Protein AF-A0A3M3YEQ0-F1 (afdb_monomer)

Mean predicted aligned error: 6.31 Å

Solvent-accessible surface area (backbone atoms only — not comparable to full-atom values): 3339 Å² total; per-residue (Å²): 79,85,35,83,52,87,45,72,66,52,56,50,51,35,49,76,76,68,40,92,56,78,47,48,52,90,70,55,74,63,60,54,52,50,56,47,46,76,75,36,86,88,63,72,80,80,77,78,77,85,124

Sequence (51 aa):
MLSSKDGLFDKAKGRIVGSDQFLTKPFSKEELLNAIKAHVPGFVAAEHHLS

Organism: NCBI:txid251706

Structure (mmCIF, N/CA/C/O backbone):
data_AF-A0A3M3YEQ0-F1
#
_entry.id   AF-A0A3M3YEQ0-F1
#
loop_
_atom_site.group_PDB
_atom_site.id
_atom_site.type_symbol
_atom_site.label_atom_id
_atom_site.label_alt_id
_atom_site.label_comp_id
_atom_site.label_asym_id
_atom_site.label_entity_id
_atom_site.label_seq_id
_atom_site.pdbx_PDB_ins_code
_atom_site.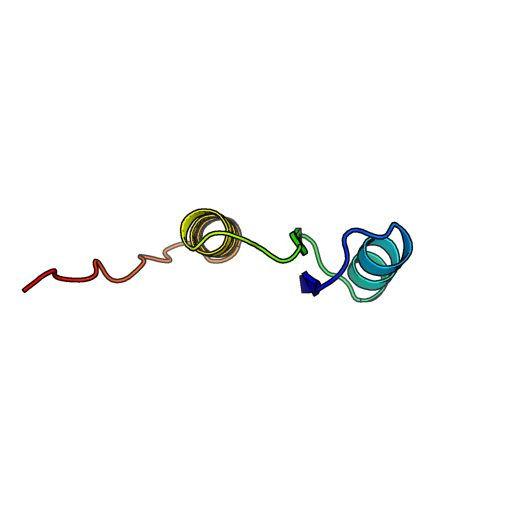Cartn_x
_atom_site.Cartn_y
_atom_site.Cartn_z
_atom_site.occupancy
_atom_site.B_iso_or_equiv
_atom_site.auth_seq_id
_atom_site.auth_comp_id
_atom_site.auth_asym_id
_atom_site.auth_atom_id
_atom_site.pdbx_PDB_model_num
ATOM 1 N N . MET A 1 1 ? 3.819 -2.130 -1.388 1.00 81.81 1 MET A N 1
ATOM 2 C CA . MET A 1 1 ? 4.876 -2.675 -0.492 1.00 81.81 1 MET A CA 1
ATOM 3 C C . MET A 1 1 ? 4.686 -2.186 0.947 1.00 81.81 1 MET A C 1
ATOM 5 O O . MET A 1 1 ? 4.425 -1.004 1.127 1.00 81.81 1 MET A O 1
ATOM 9 N N . LEU A 1 2 ? 4.848 -3.047 1.964 1.00 77.56 2 LEU A N 1
ATOM 10 C CA . LEU A 1 2 ? 4.877 -2.645 3.384 1.00 77.56 2 LEU A CA 1
ATOM 11 C C . LEU A 1 2 ? 6.327 -2.665 3.891 1.00 77.56 2 LEU A C 1
ATOM 13 O O . LEU A 1 2 ? 6.939 -3.729 3.943 1.00 77.56 2 LEU A O 1
ATOM 17 N N . SER A 1 3 ? 6.885 -1.505 4.246 1.00 75.25 3 SER A N 1
ATOM 18 C CA . SER A 1 3 ? 8.280 -1.368 4.694 1.00 75.25 3 SER A CA 1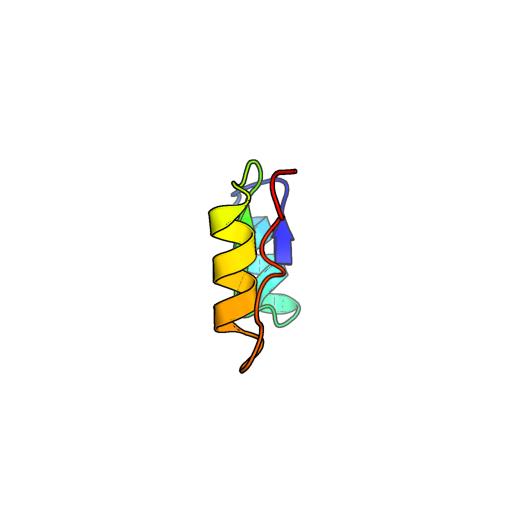
ATOM 19 C C . SER A 1 3 ? 8.374 -1.056 6.185 1.00 75.25 3 SER A C 1
ATOM 21 O O . SER A 1 3 ? 7.566 -0.311 6.729 1.00 75.25 3 SER A O 1
ATOM 23 N N . SER A 1 4 ? 9.397 -1.577 6.863 1.00 70.19 4 SER A N 1
ATOM 24 C CA . SER A 1 4 ? 9.756 -1.178 8.233 1.00 70.19 4 SER A CA 1
ATOM 25 C C . SER A 1 4 ? 10.662 0.053 8.310 1.00 70.19 4 SER A C 1
ATOM 27 O O . SER A 1 4 ? 10.996 0.471 9.414 1.00 70.19 4 SER A O 1
ATOM 29 N N . LYS A 1 5 ? 11.108 0.596 7.171 1.00 69.19 5 LYS A N 1
ATOM 30 C CA . LYS A 1 5 ? 12.024 1.740 7.099 1.00 69.19 5 LYS A CA 1
ATOM 31 C C . LYS A 1 5 ? 11.621 2.685 5.969 1.00 69.19 5 LYS A C 1
ATOM 33 O O . LYS A 1 5 ? 11.322 2.240 4.862 1.00 69.19 5 LYS A O 1
ATOM 38 N N . ASP A 1 6 ? 11.658 3.986 6.254 1.00 66.81 6 ASP A N 1
ATOM 39 C CA . ASP A 1 6 ? 11.334 5.065 5.304 1.00 66.81 6 ASP A CA 1
ATOM 40 C C . ASP A 1 6 ? 12.520 5.462 4.407 1.00 66.81 6 ASP A C 1
ATOM 42 O O . ASP A 1 6 ? 12.506 6.494 3.733 1.00 66.81 6 ASP A O 1
ATOM 46 N N . GLY A 1 7 ? 13.579 4.647 4.419 1.00 75.31 7 GLY A N 1
ATOM 47 C CA . GLY A 1 7 ? 14.824 4.935 3.729 1.00 75.31 7 GLY A CA 1
ATOM 48 C C . GLY A 1 7 ? 14.644 4.993 2.214 1.00 75.31 7 GLY A C 1
ATOM 49 O O . GLY A 1 7 ? 13.897 4.212 1.622 1.00 75.31 7 GLY A O 1
ATOM 50 N N . LEU A 1 8 ? 15.402 5.886 1.571 1.00 79.75 8 LEU A N 1
ATOM 51 C CA . LEU A 1 8 ? 15.464 6.032 0.112 1.00 79.75 8 LEU A CA 1
ATOM 52 C C . LEU A 1 8 ? 15.647 4.681 -0.606 1.00 79.75 8 LEU A C 1
ATOM 54 O O . LEU A 1 8 ? 15.021 4.429 -1.634 1.00 79.75 8 LEU A O 1
ATOM 58 N N . PHE A 1 9 ? 16.449 3.785 -0.026 1.00 84.56 9 PHE A N 1
ATOM 5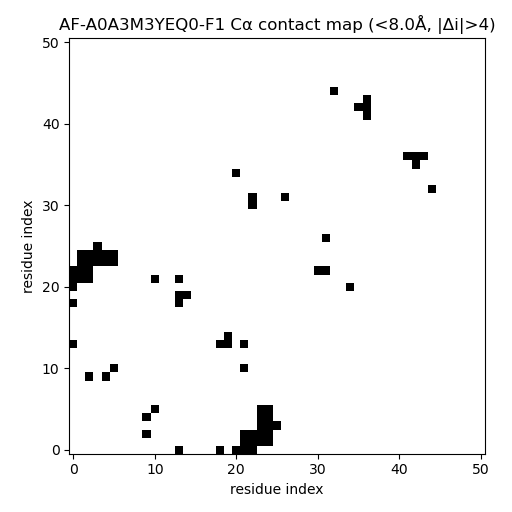9 C CA . PHE A 1 9 ? 16.726 2.457 -0.574 1.00 84.56 9 PHE A CA 1
ATOM 60 C C . PHE A 1 9 ? 15.530 1.502 -0.525 1.00 84.56 9 PHE A C 1
ATOM 62 O O . PHE A 1 9 ? 15.378 0.677 -1.423 1.00 84.56 9 PHE A O 1
ATOM 69 N N . ASP A 1 10 ? 14.659 1.600 0.479 1.00 84.56 10 ASP A N 1
ATOM 70 C CA . ASP A 1 10 ? 13.461 0.759 0.549 1.00 84.56 10 ASP A CA 1
ATOM 71 C C . ASP A 1 10 ? 12.433 1.193 -0.499 1.00 84.56 10 ASP A C 1
ATOM 73 O O . ASP A 1 10 ? 11.849 0.351 -1.181 1.00 84.56 10 ASP A O 1
ATOM 77 N N . LYS A 1 11 ? 12.311 2.504 -0.735 1.00 81.50 11 LYS A N 1
ATOM 78 C CA . LYS A 1 11 ? 11.471 3.052 -1.813 1.00 81.50 11 LYS A CA 1
ATOM 79 C C . LYS A 1 11 ? 12.013 2.679 -3.193 1.00 81.50 11 LYS A C 1
ATOM 81 O O . LYS A 1 11 ? 11.243 2.266 -4.059 1.00 81.50 11 LYS A O 1
ATOM 86 N N . ALA A 1 12 ? 13.331 2.765 -3.387 1.00 87.00 12 ALA A N 1
ATOM 87 C CA . ALA A 1 12 ? 13.979 2.358 -4.632 1.00 87.00 12 ALA A CA 1
ATOM 88 C C . ALA A 1 12 ? 13.770 0.863 -4.927 1.00 87.00 12 ALA A C 1
ATOM 90 O O . ALA A 1 12 ? 13.352 0.520 -6.031 1.00 87.00 12 ALA A O 1
ATOM 91 N N . LYS A 1 13 ? 13.966 -0.020 -3.935 1.00 86.56 13 LYS A N 1
ATOM 92 C CA . LYS A 1 13 ? 13.681 -1.460 -4.072 1.00 86.56 13 LYS A CA 1
ATOM 93 C C . LYS A 1 13 ? 12.221 -1.716 -4.435 1.00 86.56 13 LYS A C 1
ATOM 95 O O . LYS A 1 13 ? 11.968 -2.501 -5.340 1.00 86.56 13 LYS A O 1
ATOM 100 N N . GLY A 1 14 ? 11.285 -1.025 -3.778 1.00 85.62 14 GLY A N 1
ATOM 101 C CA . GLY A 1 14 ? 9.858 -1.119 -4.085 1.00 85.62 14 GLY A CA 1
ATOM 102 C C . GLY A 1 14 ? 9.554 -0.806 -5.549 1.00 85.62 14 GLY A C 1
ATOM 103 O O . GLY A 1 14 ? 8.854 -1.574 -6.201 1.00 85.62 14 GLY A O 1
ATOM 104 N N . ARG A 1 15 ? 10.147 0.261 -6.096 1.00 87.19 15 ARG A N 1
ATOM 105 C CA . ARG A 1 15 ? 9.992 0.605 -7.519 1.00 87.19 15 ARG A CA 1
ATOM 106 C C . ARG A 1 15 ? 10.605 -0.436 -8.453 1.00 87.19 15 ARG A C 1
ATOM 108 O O . ARG A 1 15 ? 9.981 -0.779 -9.447 1.00 87.19 15 ARG A O 1
ATOM 115 N N . ILE A 1 16 ? 11.793 -0.957 -8.131 1.00 90.31 16 ILE A N 1
ATOM 116 C CA . ILE A 1 16 ? 12.473 -1.973 -8.956 1.00 90.31 16 ILE A CA 1
ATOM 117 C C . ILE A 1 16 ? 11.617 -3.235 -9.101 1.00 90.31 16 ILE A C 1
ATOM 119 O O . ILE A 1 16 ? 11.554 -3.809 -10.182 1.00 90.31 16 ILE A O 1
ATOM 123 N N . VAL A 1 17 ? 10.937 -3.653 -8.032 1.00 88.38 17 VAL A N 1
ATOM 124 C CA . VAL A 1 17 ? 10.065 -4.840 -8.051 1.00 88.38 17 VAL A CA 1
ATOM 125 C C . VAL A 1 17 ? 8.630 -4.536 -8.505 1.00 88.38 17 VAL A C 1
ATOM 127 O O . VAL A 1 17 ? 7.760 -5.390 -8.366 1.00 88.38 17 VAL A O 1
ATOM 130 N N . GLY A 1 18 ? 8.366 -3.331 -9.027 1.00 88.31 18 GLY A N 1
ATOM 131 C CA . GLY A 1 18 ? 7.073 -2.958 -9.609 1.00 88.31 18 GLY A CA 1
ATOM 132 C C . GLY A 1 18 ? 5.984 -2.580 -8.602 1.00 88.31 18 GLY A C 1
ATOM 133 O O . GLY A 1 18 ? 4.808 -2.752 -8.888 1.00 88.31 18 GLY A O 1
ATOM 134 N N . SER A 1 19 ? 6.335 -2.101 -7.404 1.00 88.50 19 SER A N 1
ATOM 135 C CA . SER A 1 19 ? 5.335 -1.556 -6.473 1.00 88.50 19 SER A CA 1
ATOM 136 C C . SER A 1 19 ? 4.966 -0.113 -6.817 1.00 88.50 19 SER A C 1
ATOM 138 O O . SER A 1 19 ? 5.820 0.772 -6.739 1.00 88.50 19 SER A O 1
ATOM 140 N N . ASP A 1 20 ? 3.680 0.131 -7.064 1.00 85.06 20 ASP A N 1
ATOM 141 C CA . ASP A 1 20 ? 3.134 1.470 -7.341 1.00 85.06 20 ASP A CA 1
ATOM 142 C C . ASP A 1 20 ? 3.003 2.338 -6.078 1.00 85.06 20 ASP A C 1
ATOM 144 O O . ASP A 1 20 ? 3.217 3.550 -6.111 1.00 85.06 20 ASP A O 1
ATOM 148 N N . GLN A 1 21 ? 2.717 1.710 -4.930 1.00 87.00 21 GLN A N 1
ATOM 149 C CA . GLN A 1 21 ? 2.580 2.378 -3.634 1.00 87.00 21 GLN A CA 1
ATOM 150 C C . GLN A 1 21 ? 3.385 1.674 -2.530 1.00 87.00 21 GLN A C 1
ATOM 152 O O . GLN A 1 21 ? 3.545 0.444 -2.503 1.00 87.00 21 GLN A O 1
ATOM 157 N N . PHE A 1 22 ? 3.871 2.459 -1.566 1.00 86.38 22 PHE A N 1
ATOM 158 C CA . PHE A 1 22 ? 4.496 1.976 -0.338 1.00 86.38 22 PHE A CA 1
ATOM 159 C C . PHE A 1 22 ? 3.836 2.579 0.908 1.00 86.38 22 PHE A C 1
ATOM 161 O O . PHE A 1 22 ? 3.364 3.711 0.891 1.00 86.38 22 PHE A O 1
ATOM 168 N N . LEU A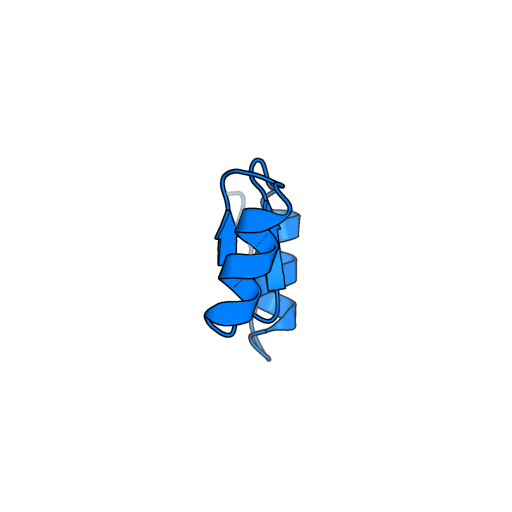 1 23 ? 3.841 1.802 1.987 1.00 89.12 23 LEU A N 1
ATOM 169 C CA . LEU A 1 23 ? 3.413 2.183 3.332 1.00 89.12 23 LEU A CA 1
ATOM 170 C C . LEU A 1 23 ? 4.578 1.906 4.282 1.00 89.12 23 LEU A C 1
ATOM 172 O O . LEU A 1 23 ? 5.123 0.794 4.280 1.00 89.12 23 LEU A O 1
ATOM 176 N N . THR A 1 24 ? 4.965 2.900 5.076 1.00 86.19 24 THR A N 1
ATOM 177 C CA . THR A 1 24 ? 6.065 2.772 6.036 1.00 86.19 24 THR A CA 1
ATOM 178 C C . THR A 1 24 ? 5.511 2.568 7.438 1.00 86.19 24 THR A C 1
ATOM 180 O O . THR A 1 24 ? 4.570 3.238 7.843 1.00 86.19 24 THR A O 1
ATOM 183 N N . LYS A 1 25 ? 6.079 1.621 8.188 1.00 86.44 25 LYS A N 1
ATOM 184 C CA . LYS A 1 25 ? 5.723 1.398 9.592 1.00 86.44 25 LYS A CA 1
ATOM 185 C C . LYS A 1 25 ? 6.353 2.450 10.528 1.00 86.44 25 LYS A C 1
ATOM 187 O O . LYS A 1 25 ? 7.506 2.816 10.303 1.00 86.44 25 LYS A O 1
ATOM 192 N N . PRO A 1 26 ? 5.677 2.799 11.639 1.00 90.06 26 PRO A N 1
ATOM 193 C CA . PRO A 1 26 ? 4.312 2.388 11.968 1.00 90.06 26 PRO A CA 1
ATOM 194 C C . PRO A 1 26 ? 3.296 3.111 11.073 1.00 90.06 26 PRO A C 1
ATOM 196 O O . PRO A 1 26 ? 3.443 4.298 10.820 1.00 90.06 26 PRO A O 1
ATOM 199 N N . PHE A 1 27 ? 2.277 2.386 10.616 1.00 89.75 27 PHE A N 1
ATOM 200 C CA . PHE A 1 27 ? 1.130 2.955 9.908 1.00 89.75 27 PHE A CA 1
ATOM 201 C C . PHE A 1 27 ? -0.148 2.660 10.691 1.00 89.75 27 PHE A C 1
ATOM 203 O O . PHE A 1 27 ? -0.244 1.665 11.416 1.00 89.75 27 PHE A O 1
ATOM 210 N N . SER A 1 28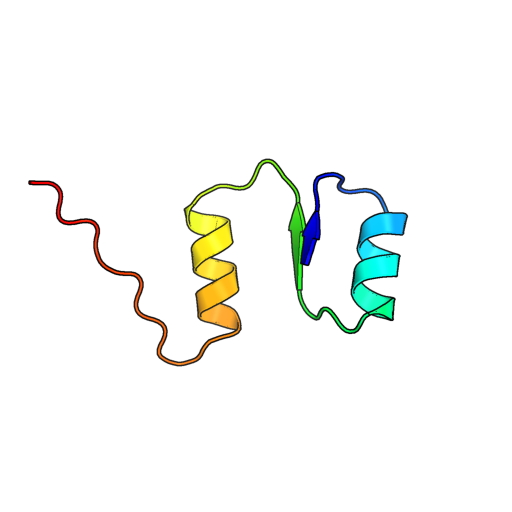 ? -1.135 3.527 10.533 1.00 92.31 28 SER A N 1
ATOM 211 C CA . SER A 1 28 ? -2.468 3.392 11.101 1.00 92.31 28 SER A CA 1
ATOM 212 C C . SER A 1 28 ? -3.328 2.397 10.315 1.00 92.31 28 SER A C 1
ATOM 214 O O . SER A 1 28 ? -3.086 2.088 9.144 1.00 92.31 28 SER A O 1
ATOM 216 N N . LYS A 1 29 ? -4.399 1.916 10.962 1.00 91.88 29 LYS A N 1
ATOM 217 C CA . LYS A 1 29 ? -5.454 1.132 10.300 1.00 91.88 29 LYS A CA 1
ATOM 218 C C . LYS A 1 29 ? -6.033 1.891 9.102 1.00 91.88 29 LYS A C 1
ATOM 220 O O . LYS A 1 29 ? -6.282 1.287 8.064 1.00 91.88 29 LYS A O 1
ATOM 225 N N . GLU A 1 30 ? -6.239 3.197 9.248 1.00 93.56 30 GLU A N 1
ATOM 226 C CA . GLU A 1 30 ? -6.812 4.047 8.206 1.00 93.56 30 GLU A CA 1
ATOM 227 C C . GLU A 1 30 ? -5.902 4.142 6.977 1.00 93.56 30 GLU A C 1
ATOM 229 O O . GLU A 1 30 ? -6.364 3.902 5.864 1.00 93.56 30 GLU A O 1
ATOM 234 N N . GLU A 1 31 ? -4.604 4.400 7.166 1.00 92.50 31 GLU A N 1
ATOM 235 C CA . GLU A 1 31 ? -3.644 4.474 6.058 1.00 92.50 31 GLU A CA 1
ATOM 236 C C . GLU A 1 31 ? -3.575 3.158 5.272 1.00 92.50 31 GLU A C 1
ATOM 238 O O . GLU A 1 31 ? -3.555 3.171 4.039 1.00 92.50 31 GLU A O 1
ATOM 243 N N . LEU A 1 32 ? -3.609 2.014 5.965 1.00 92.88 32 LEU A N 1
ATOM 244 C CA . LEU A 1 32 ? -3.655 0.707 5.310 1.00 92.88 32 LEU A CA 1
ATOM 245 C C . LEU A 1 32 ? -4.949 0.517 4.507 1.00 92.88 32 LEU A C 1
ATOM 247 O O . LEU A 1 32 ? -4.900 0.127 3.340 1.00 92.88 32 LEU A O 1
ATOM 251 N N . LEU A 1 33 ? -6.108 0.790 5.114 1.00 93.75 33 LEU A N 1
ATOM 252 C CA . LEU A 1 33 ? -7.399 0.625 4.442 1.00 93.75 33 LEU A CA 1
ATOM 253 C C . LEU A 1 33 ? -7.528 1.552 3.229 1.00 93.75 33 LEU A C 1
ATOM 255 O O . LEU A 1 33 ? -8.062 1.135 2.202 1.00 93.75 33 LEU A O 1
ATOM 259 N N . ASN A 1 34 ? -7.009 2.775 3.314 1.00 92.00 34 ASN A N 1
ATOM 260 C CA . ASN A 1 34 ? -7.012 3.726 2.205 1.00 92.00 34 ASN A CA 1
ATOM 261 C C . ASN A 1 34 ? -6.122 3.258 1.046 1.00 92.00 34 ASN A C 1
ATOM 263 O O . ASN A 1 34 ? -6.543 3.341 -0.108 1.00 92.00 34 ASN A O 1
ATOM 267 N N . ALA A 1 35 ? -4.942 2.696 1.328 1.00 93.06 35 ALA A N 1
ATOM 268 C CA . ALA A 1 35 ? -4.093 2.112 0.289 1.00 93.06 35 ALA A CA 1
ATOM 269 C C . ALA A 1 35 ? -4.779 0.944 -0.438 1.00 93.06 35 ALA A C 1
ATOM 271 O O . ALA A 1 35 ? -4.701 0.852 -1.663 1.00 93.06 35 ALA A O 1
ATOM 272 N N . ILE A 1 36 ? -5.501 0.087 0.293 1.00 93.69 36 ILE A N 1
ATOM 273 C CA . ILE A 1 36 ? -6.263 -1.019 -0.306 1.00 93.69 36 ILE A CA 1
ATOM 274 C C . ILE A 1 36 ? -7.392 -0.478 -1.191 1.00 93.69 36 ILE A C 1
ATOM 276 O O . ILE A 1 36 ? -7.492 -0.881 -2.348 1.00 93.69 36 ILE A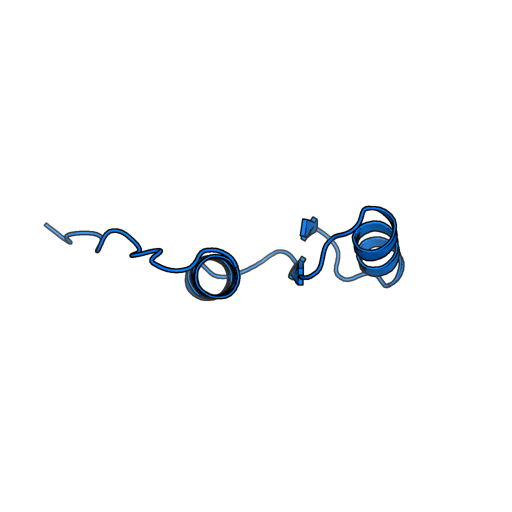 O 1
ATOM 280 N N . LYS A 1 37 ? -8.200 0.470 -0.692 1.00 93.69 37 LYS A N 1
ATOM 281 C CA . LYS A 1 37 ? -9.290 1.100 -1.465 1.00 93.69 37 LYS A CA 1
ATOM 282 C C . LYS A 1 37 ? -8.799 1.714 -2.778 1.00 93.69 37 LYS A C 1
ATOM 284 O O . LYS A 1 37 ? -9.503 1.640 -3.778 1.00 93.69 37 LYS A O 1
ATOM 289 N N . ALA A 1 38 ? -7.601 2.300 -2.779 1.00 92.94 38 ALA A N 1
ATOM 290 C CA . ALA A 1 38 ? -7.017 2.910 -3.971 1.00 92.94 38 ALA A CA 1
ATOM 291 C C . ALA A 1 38 ? -6.624 1.889 -5.056 1.00 92.94 38 ALA A C 1
ATOM 293 O O . ALA A 1 38 ? -6.639 2.230 -6.234 1.00 92.94 38 ALA A O 1
ATOM 294 N N . HIS A 1 39 ? -6.285 0.652 -4.676 1.00 92.62 39 HIS A N 1
ATOM 295 C CA . HIS A 1 39 ? -5.757 -0.364 -5.600 1.00 92.62 39 HIS A CA 1
ATOM 296 C C . HIS A 1 39 ? -6.731 -1.509 -5.892 1.00 92.62 39 HIS A C 1
ATOM 298 O O . HIS A 1 39 ? -6.518 -2.266 -6.836 1.00 92.62 39 HIS A O 1
ATOM 304 N N . VAL A 1 40 ? -7.798 -1.653 -5.102 1.00 93.94 40 VAL A N 1
ATOM 305 C CA . VAL A 1 40 ? -8.795 -2.720 -5.245 1.00 93.94 40 VAL A CA 1
ATOM 306 C C . VAL A 1 40 ? -10.177 -2.085 -5.437 1.00 93.94 40 VAL A C 1
ATOM 308 O O . VAL A 1 40 ? -10.875 -1.813 -4.455 1.00 93.94 40 VAL A O 1
ATOM 311 N N . PRO A 1 41 ? -10.594 -1.822 -6.691 1.00 92.12 41 PRO A N 1
ATOM 312 C CA . PRO A 1 41 ? -11.923 -1.295 -6.984 1.00 92.12 41 PRO A CA 1
ATOM 313 C C . PRO A 1 41 ? -13.022 -2.178 -6.384 1.00 92.12 41 PRO A C 1
ATOM 315 O O . PRO A 1 41 ? -12.983 -3.401 -6.501 1.00 92.12 41 PRO A O 1
ATOM 318 N N . GLY A 1 42 ? -14.007 -1.559 -5.731 1.00 91.12 42 GLY A N 1
ATOM 319 C CA . GLY A 1 42 ? -15.099 -2.279 -5.066 1.00 91.12 42 GLY A CA 1
ATOM 320 C C . GLY A 1 42 ? -14.738 -2.876 -3.702 1.00 91.12 42 GLY A C 1
ATOM 321 O O . GLY A 1 42 ? -15.577 -3.544 -3.101 1.00 91.12 42 GLY A O 1
ATOM 322 N N . PHE A 1 43 ? -13.532 -2.629 -3.177 1.00 93.31 43 PHE A N 1
ATOM 323 C CA . PHE A 1 43 ? -13.199 -3.015 -1.810 1.00 93.31 43 PHE A CA 1
ATOM 324 C C . PHE A 1 43 ? -14.064 -2.251 -0.800 1.00 93.31 43 PHE A C 1
ATOM 326 O O . PHE A 1 43 ? -13.951 -1.033 -0.640 1.00 93.31 43 PHE A O 1
ATOM 333 N N . VAL A 1 44 ? -14.891 -2.998 -0.074 1.00 88.56 44 VAL A N 1
ATOM 334 C CA . VAL A 1 44 ? -15.631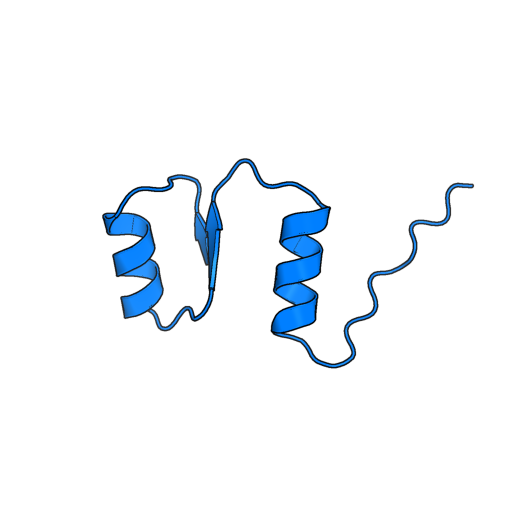 -2.520 1.091 1.00 88.56 44 VAL A CA 1
ATOM 335 C C . VAL A 1 44 ? -14.975 -3.143 2.312 1.00 88.56 44 VAL A C 1
ATOM 337 O O . VAL A 1 44 ? -14.993 -4.362 2.486 1.00 88.56 44 VAL A O 1
ATOM 340 N N . ALA A 1 45 ? -14.355 -2.312 3.148 1.00 84.75 45 ALA A N 1
ATOM 341 C CA . ALA A 1 45 ? -13.860 -2.783 4.432 1.00 84.75 45 ALA A CA 1
ATOM 342 C C . ALA A 1 45 ? -15.064 -3.254 5.255 1.00 84.75 45 ALA A C 1
ATOM 344 O O . ALA A 1 45 ? -16.036 -2.511 5.377 1.00 84.75 45 ALA A O 1
ATOM 345 N N . ALA A 1 46 ? -15.008 -4.469 5.801 1.00 80.69 46 ALA A N 1
ATOM 346 C CA . ALA A 1 46 ? -16.037 -4.924 6.722 1.00 80.69 46 ALA A CA 1
ATOM 347 C C . ALA A 1 46 ? -16.111 -3.930 7.889 1.00 80.69 46 ALA A C 1
ATOM 349 O O . ALA A 1 46 ? -15.121 -3.726 8.601 1.00 80.69 46 ALA A O 1
ATOM 350 N N . GLU A 1 47 ? -17.268 -3.284 8.040 1.00 70.88 47 GLU A N 1
ATOM 351 C CA . GLU A 1 47 ? -17.596 -2.503 9.225 1.00 70.88 47 GLU A CA 1
ATOM 352 C C . GLU A 1 47 ? -17.379 -3.426 10.421 1.00 70.88 47 GLU A C 1
ATOM 354 O O . GLU A 1 47 ? -18.001 -4.487 10.535 1.00 70.88 47 GLU A O 1
ATOM 359 N N . HIS A 1 48 ? -16.432 -3.061 11.282 1.00 59.84 48 HIS A N 1
ATOM 360 C CA . HIS A 1 48 ? -16.266 -3.743 12.551 1.00 59.84 48 HIS A CA 1
ATOM 361 C C . HIS A 1 48 ? -17.526 -3.397 13.343 1.00 59.84 48 HIS A C 1
ATOM 363 O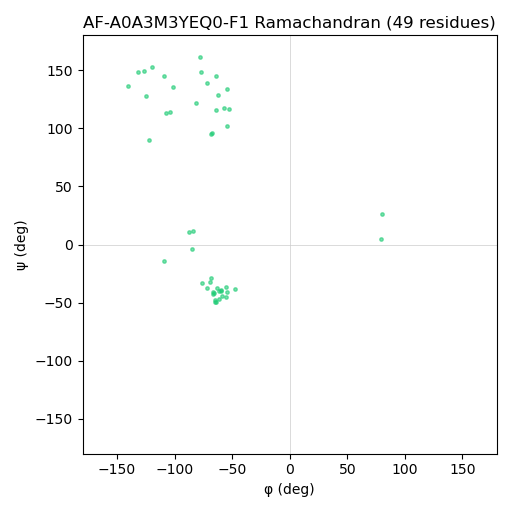 O . HIS A 1 48 ? -17.615 -2.310 13.906 1.00 59.84 48 HIS A O 1
ATOM 369 N N . HIS A 1 49 ? -18.522 -4.286 13.309 1.00 48.44 49 HIS A N 1
ATOM 370 C CA . HIS A 1 49 ? -19.663 -4.235 14.209 1.00 48.44 49 HIS A CA 1
ATOM 371 C C . HIS A 1 49 ? -19.077 -4.209 15.623 1.00 48.44 49 HIS A C 1
ATOM 373 O O . HIS A 1 49 ? -18.569 -5.216 16.118 1.00 48.44 49 HIS A O 1
ATOM 379 N N . LEU A 1 50 ? -19.054 -3.025 16.231 1.00 53.34 50 LEU A N 1
ATOM 380 C CA . LEU A 1 50 ? -18.937 -2.894 17.671 1.00 53.34 50 LEU A CA 1
ATOM 381 C C . LEU A 1 50 ? -20.252 -3.436 18.229 1.00 53.34 50 LEU A C 1
ATOM 383 O O . LEU A 1 50 ? -21.266 -2.741 18.217 1.00 53.34 50 LEU A O 1
ATOM 387 N N . SER A 1 51 ? -20.236 -4.714 18.602 1.00 43.62 51 SER A N 1
ATOM 388 C CA . SER A 1 51 ? -21.159 -5.281 19.584 1.00 43.62 51 SER A CA 1
ATOM 389 C C . SER A 1 51 ? -20.741 -4.846 20.980 1.00 43.62 51 SER A C 1
ATOM 391 O O . SER A 1 51 ? -19.525 -4.995 21.257 1.00 43.62 51 SER A O 1
#

InterPro domains:
  IPR001789 Signal transduction response regulator, receiver domain [PS50110] (1-40)
  IPR011006 CheY-like superfamily [SSF52172] (1-43)

Secondary structure (DSSP, 8-state):
-EES---HHHHHHHHHTT-S--EESS--HHHHHHHHHHHSTT--PPP----

Radius of gyration: 13.34 Å; Cα contacts (8 Å, |Δi|>4): 37; chains: 1; bounding box: 38×11×29 Å

pLDDT: mean 83.6, std 11.76, range [43.62, 93.94]

Foldseek 3Di:
DEEQDPDPVVVVVCVVVPNPDYDYPPDDPVVVVVVCCVVPPPDDDPDPPPD

Nearest PDB structures (foldseek):
  5wq0-assembly5_E  TM=8.513E-01  e=5.370E-01  Paenisporosarcina sp. TG-14
  4q7e-assembly1_B  TM=7.536E-01  e=3.226E-01  Leptospira biflexa serovar Patoc strain 'Patoc 1 (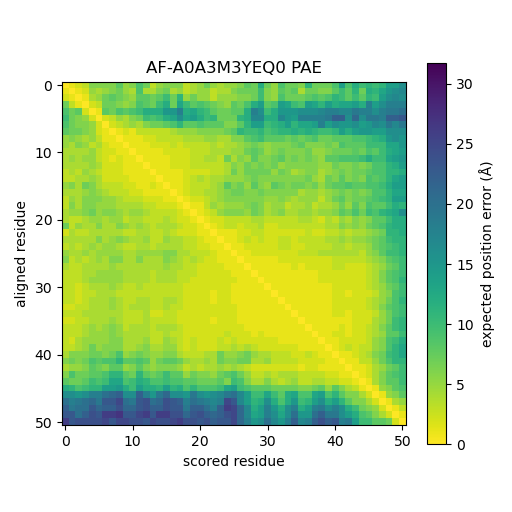Ames)'
  1dcf-assembly1_A-2  TM=6.460E-01  e=3.732E-01  Arabidopsis thaliana
  8phx-assembly1_A  TM=7.696E-01  e=1.721E+00  Candida albicans SC5314
  1oxk-assembly1_B  TM=6.624E-01  e=1.112E+00  Saccharomyces cerevisiae